Protein AF-A0AAV2QRI4-F1 (afdb_monomer_lite)

pLDDT: mean 74.36, std 27.76, range [26.89, 98.69]

Sequence (173 aa):
GCGNGKYLNINQQVLKIGVDRCVNLAVAAKDRDHEVMVCDNLSLPFRDESFDAALSVAVIHHFATTERRVRALRELARILRIGGRLMITVWAMEQRHRKFESQDVLVPWHRPEQSSSDDKASSVERDLNSTTTDDDDLLHYHAHTHTDSDSHQSRYGSRRNGRRRMRCRAIDP

Organism: Meganyctiphanes norvegica (NCBI:txid48144)

Radius of gyration: 22.95 Å; chains: 1; bounding box: 42×61×62 Å

Foldseek 3Di:
DCFLVPPQPPDPVDQDEAEEQDPVRQVNNVVVVGRYDYDDLLDDPAAFQQDQEDEAEAHLLVDQDPVSSVSSVVSRNRNHHVNHYYDHDHDDCDDPVDHDPDSRDDDDDDDPDPDPDPDDDDDDPPDPPPPDDPPVPPDPPPPPDDDPDDDDDDDDDDDDDDDDDDDDDDDDD

Secondary structure (DSSP, 8-state):
--TT-TTTTS-TTS---EEES-HHHHHHHHTTT--EEE-BTTB-SS-TT-EEEEEEES-GGG-SSHHHHHHHHHHHHHTEEEEEEEEEE---S--SS---SSSS-PPPPPPPP--------------TT-S---TT-------------------------------------

InterPro domains:
  IPR013216 Methyltransferase type 11 [PF08241] (1-88)
  IPR029063 S-adenosyl-L-methionine-dependent methyltransferase superfamily [G3DSA:3.40.50.150] (1-156)
  IPR029063 S-adenosyl-L-methionine-dependent methyltransferase superfamily [SSF53335] (1-148)
  IPR051422 AlkB Family tRNA Methyltransferase/Dioxygenase [PTHR13069] (1-132)

Structure (mmCIF, N/CA/C/O backbone):
data_AF-A0AAV2QRI4-F1
#
_entry.id   AF-A0AAV2QRI4-F1
#
loop_
_atom_site.group_PDB
_atom_site.id
_atom_site.type_symbol
_atom_site.label_atom_id
_atom_site.label_alt_id
_atom_site.label_comp_id
_atom_site.label_asym_id
_atom_site.label_entity_id
_atom_site.label_seq_id
_atom_site.pdbx_PDB_ins_code
_atom_site.Cartn_x
_atom_site.Cartn_y
_atom_site.Cartn_z
_atom_site.occupancy
_atom_site.B_iso_or_equiv
_atom_site.auth_seq_id
_atom_site.auth_comp_id
_atom_site.auth_asym_id
_atom_site.auth_atom_id
_atom_site.pdbx_PDB_model_num
ATOM 1 N N . GLY A 1 1 ? 0.611 -0.024 0.640 1.00 95.56 1 GLY A N 1
ATOM 2 C CA . GLY A 1 1 ? 1.038 1.312 0.195 1.00 95.56 1 GLY A CA 1
ATOM 3 C C . GLY A 1 1 ? -0.132 2.270 0.224 1.00 95.56 1 GLY A C 1
ATOM 4 O O . GLY A 1 1 ? -0.863 2.333 -0.754 1.00 95.56 1 GLY A O 1
ATOM 5 N N . CYS A 1 2 ? -0.364 2.961 1.340 1.00 97.00 2 CYS A N 1
ATOM 6 C CA . CYS A 1 2 ? -1.393 3.997 1.455 1.00 97.00 2 CYS A CA 1
ATOM 7 C C . CYS A 1 2 ? -0.902 5.378 0.996 1.00 97.00 2 CYS A C 1
ATOM 9 O O . CYS A 1 2 ? -1.705 6.311 0.919 1.00 97.00 2 CYS A O 1
ATOM 11 N N . GLY A 1 3 ? 0.396 5.527 0.716 1.00 96.69 3 GLY A N 1
ATOM 12 C CA . GLY A 1 3 ? 1.025 6.804 0.423 1.00 96.69 3 GLY A CA 1
ATOM 13 C C . GLY A 1 3 ? 0.758 7.815 1.536 1.00 96.69 3 GLY A C 1
ATOM 14 O O . GLY A 1 3 ? 0.840 7.492 2.716 1.00 96.69 3 GLY A O 1
ATOM 15 N N . ASN A 1 4 ? 0.366 9.027 1.150 1.00 96.06 4 ASN A N 1
ATOM 16 C CA . ASN A 1 4 ? -0.015 10.110 2.065 1.00 96.06 4 ASN A CA 1
ATOM 17 C C . ASN A 1 4 ? -1.438 9.974 2.658 1.00 96.06 4 ASN A C 1
ATOM 19 O O . ASN A 1 4 ? -1.982 10.948 3.181 1.00 96.06 4 ASN A O 1
ATOM 23 N N . GLY A 1 5 ? -2.079 8.810 2.517 1.00 96.38 5 GLY A N 1
ATOM 24 C CA . GLY A 1 5 ? -3.386 8.526 3.107 1.00 96.38 5 GLY A CA 1
ATOM 25 C C . GLY A 1 5 ? -4.603 9.006 2.310 1.00 96.38 5 GLY A C 1
ATOM 26 O O . GLY A 1 5 ? -5.702 8.969 2.852 1.00 96.38 5 GLY A O 1
ATOM 27 N N . LYS A 1 6 ? -4.461 9.395 1.030 1.00 94.69 6 LYS A N 1
ATOM 28 C CA . LYS A 1 6 ? -5.560 9.907 0.170 1.00 94.69 6 LYS A CA 1
ATOM 29 C C . LYS A 1 6 ? -6.891 9.146 0.307 1.00 94.69 6 LYS A C 1
ATOM 31 O O . LYS A 1 6 ? -7.949 9.764 0.353 1.00 94.69 6 LYS A O 1
ATOM 36 N N . TYR A 1 7 ? -6.848 7.814 0.368 1.00 95.19 7 TYR A N 1
ATOM 37 C CA . TYR A 1 7 ? -8.048 6.966 0.397 1.00 95.19 7 TYR A CA 1
ATOM 38 C C . TYR A 1 7 ? -8.553 6.627 1.811 1.00 95.19 7 TYR A C 1
ATOM 40 O O . TYR A 1 7 ? -9.632 6.054 1.955 1.00 95.19 7 TYR A O 1
ATOM 48 N N . LEU A 1 8 ? -7.816 6.983 2.868 1.00 95.69 8 LEU A N 1
ATOM 49 C CA . LEU A 1 8 ? -8.164 6.623 4.248 1.00 95.69 8 LEU A CA 1
ATOM 50 C C . LEU A 1 8 ? -9.311 7.474 4.816 1.00 95.69 8 LEU A C 1
ATOM 52 O O . LEU A 1 8 ? -9.943 7.068 5.788 1.00 95.69 8 LEU A O 1
ATOM 56 N N . ASN A 1 9 ? -9.660 8.599 4.186 1.00 91.94 9 ASN A N 1
ATOM 57 C CA . ASN A 1 9 ? -10.734 9.482 4.657 1.00 91.94 9 ASN A CA 1
ATOM 58 C C . ASN A 1 9 ? -12.091 9.297 3.943 1.00 91.94 9 ASN A C 1
ATOM 60 O O . ASN A 1 9 ? -13.042 10.014 4.235 1.00 91.94 9 ASN A O 1
ATOM 64 N N . ILE A 1 10 ? -12.206 8.354 3.000 1.00 92.69 10 ILE A N 1
ATOM 65 C CA . ILE A 1 10 ? -13.359 8.297 2.078 1.00 92.69 10 ILE A CA 1
ATOM 66 C C . ILE A 1 10 ? -14.663 7.883 2.764 1.00 92.69 10 ILE A C 1
ATOM 68 O O . ILE A 1 10 ? -15.706 8.477 2.518 1.00 92.69 10 ILE A O 1
ATOM 72 N N . ASN A 1 11 ? -14.624 6.854 3.611 1.00 93.06 11 ASN A N 1
ATOM 73 C CA . ASN A 1 11 ? -15.814 6.342 4.288 1.00 93.06 11 ASN A CA 1
ATOM 74 C C . ASN A 1 11 ? -15.568 6.274 5.795 1.00 93.06 11 ASN A C 1
ATOM 76 O O . ASN A 1 11 ? -14.723 5.501 6.234 1.00 93.06 11 ASN A O 1
ATOM 80 N N . GLN A 1 12 ? -16.286 7.073 6.583 1.00 92.00 12 GLN A N 1
ATOM 81 C CA . GLN A 1 12 ? -16.125 7.155 8.043 1.00 92.00 12 GLN A CA 1
ATOM 82 C C . GLN A 1 12 ? -16.766 5.986 8.806 1.00 92.00 12 GLN A C 1
ATOM 84 O O . GLN A 1 12 ? -16.508 5.813 9.989 1.00 92.00 12 GLN A O 1
ATOM 89 N N . GLN A 1 13 ? -17.585 5.167 8.144 1.00 95.44 13 GLN A N 1
ATOM 90 C CA . GLN A 1 13 ? -18.295 4.044 8.770 1.00 95.44 13 GLN A CA 1
ATOM 91 C C . GLN A 1 13 ? -17.463 2.757 8.832 1.00 95.44 13 GLN A C 1
ATOM 93 O O . GLN A 1 13 ? -17.927 1.750 9.359 1.00 95.44 13 GLN A O 1
ATOM 98 N N . VAL A 1 14 ? -16.255 2.765 8.268 1.00 95.38 14 VAL A N 1
ATOM 99 C CA . VAL A 1 14 ? -15.362 1.605 8.240 1.00 95.38 14 VAL A CA 1
ATOM 100 C C . VAL A 1 14 ? -14.088 1.909 9.015 1.00 95.38 14 VAL A C 1
ATOM 102 O O . VAL A 1 14 ? -13.550 3.013 8.938 1.00 95.38 14 VAL A O 1
ATOM 105 N N . LEU A 1 15 ? -13.576 0.922 9.744 1.00 95.75 15 LEU A N 1
ATOM 106 C CA . LEU A 1 15 ? -12.244 1.008 10.331 1.00 95.75 15 LEU A CA 1
ATOM 107 C C . LEU A 1 15 ? -11.210 0.792 9.222 1.00 95.75 15 LEU A C 1
ATOM 109 O O . LEU A 1 15 ? -11.301 -0.174 8.466 1.00 95.75 15 LEU A O 1
ATOM 113 N N . LYS A 1 16 ? -10.235 1.693 9.109 1.00 96.81 16 LYS A N 1
ATOM 114 C CA . LYS A 1 16 ? -9.204 1.644 8.066 1.00 96.81 16 LYS A CA 1
ATOM 115 C C . LYS A 1 16 ? -7.834 1.696 8.711 1.00 96.81 16 LYS A C 1
ATOM 117 O O . LYS A 1 16 ? -7.594 2.552 9.552 1.00 96.81 16 LYS A O 1
ATOM 122 N N . ILE A 1 17 ? -6.947 0.815 8.264 1.00 97.56 17 ILE A N 1
ATOM 123 C CA . ILE A 1 17 ? -5.531 0.830 8.621 1.00 97.56 17 ILE A CA 1
ATOM 124 C C . ILE A 1 17 ? -4.744 1.007 7.324 1.00 97.56 17 ILE A C 1
ATOM 126 O O . ILE A 1 17 ? -4.848 0.195 6.403 1.00 97.56 17 ILE A O 1
ATOM 130 N N . GLY A 1 18 ? -3.988 2.096 7.231 1.00 97.62 18 GLY A N 1
ATOM 131 C CA . GLY A 1 18 ? -3.051 2.350 6.147 1.00 97.62 18 GLY A CA 1
ATOM 132 C C . GLY A 1 18 ? -1.710 1.676 6.408 1.00 97.62 18 GLY A C 1
ATOM 133 O O . GLY A 1 18 ? -1.230 1.639 7.537 1.00 97.62 18 GLY A O 1
ATOM 134 N N . VAL A 1 19 ? -1.071 1.168 5.356 1.00 97.94 19 VAL A N 1
ATOM 135 C CA . VAL A 1 19 ? 0.307 0.678 5.451 1.00 97.94 19 VAL A CA 1
ATOM 136 C C . VAL A 1 19 ? 1.158 1.222 4.320 1.00 97.94 19 VAL A C 1
ATOM 138 O O . VAL A 1 19 ? 0.734 1.175 3.161 1.00 97.94 19 VAL A O 1
ATOM 141 N N . ASP A 1 20 ? 2.364 1.699 4.613 1.00 98.12 20 ASP A N 1
ATOM 142 C CA . ASP A 1 20 ? 3.314 2.130 3.585 1.00 98.12 20 ASP A CA 1
ATOM 143 C C . ASP A 1 20 ? 4.759 1.767 3.932 1.00 98.12 20 ASP A C 1
ATOM 145 O O . ASP A 1 20 ? 5.149 1.754 5.095 1.00 98.12 20 ASP A O 1
ATOM 149 N N . ARG A 1 21 ? 5.576 1.471 2.918 1.00 97.50 21 ARG A N 1
ATOM 150 C CA . ARG A 1 21 ? 6.998 1.162 3.117 1.00 97.50 21 ARG A CA 1
ATOM 151 C C . ARG A 1 21 ? 7.826 2.433 3.318 1.00 97.50 21 ARG A C 1
ATOM 153 O O . ARG A 1 21 ? 8.912 2.366 3.907 1.00 97.50 21 ARG A O 1
ATOM 160 N N . CYS A 1 22 ? 7.337 3.565 2.811 1.00 97.44 22 CYS A N 1
ATOM 161 C CA . CYS A 1 22 ? 7.957 4.873 2.933 1.00 97.44 22 CYS A CA 1
ATOM 162 C C . CYS A 1 22 ? 7.564 5.526 4.261 1.00 97.44 22 CYS A C 1
ATOM 164 O O . CYS A 1 22 ? 6.426 5.956 4.449 1.00 97.44 22 CYS A O 1
ATOM 166 N N . VAL A 1 23 ? 8.541 5.657 5.160 1.00 98.00 23 VAL A N 1
ATOM 167 C CA . VAL A 1 23 ? 8.351 6.274 6.482 1.00 98.00 23 VAL A CA 1
ATOM 168 C C . VAL A 1 23 ? 7.793 7.691 6.359 1.00 98.00 23 VAL A C 1
ATOM 170 O O . VAL A 1 23 ? 6.831 8.025 7.038 1.00 98.00 23 VAL A O 1
ATOM 173 N N . ASN A 1 24 ? 8.330 8.503 5.447 1.00 98.06 24 ASN A N 1
ATOM 174 C CA . ASN A 1 24 ? 7.912 9.899 5.300 1.00 98.06 24 ASN A CA 1
ATOM 175 C C . ASN A 1 24 ? 6.446 10.027 4.857 1.00 98.06 24 ASN A C 1
ATOM 177 O O . ASN A 1 24 ? 5.739 10.917 5.321 1.00 98.06 24 ASN A O 1
ATOM 181 N N . LEU A 1 25 ? 5.974 9.132 3.981 1.00 97.75 25 LEU A N 1
ATOM 182 C CA . LEU A 1 25 ? 4.571 9.116 3.561 1.00 97.75 25 LEU A CA 1
ATOM 183 C C . LEU A 1 25 ? 3.657 8.618 4.682 1.00 97.75 25 LEU A C 1
ATOM 185 O O . LEU A 1 25 ? 2.593 9.197 4.889 1.00 97.75 25 LEU A O 1
ATOM 189 N N . ALA A 1 26 ? 4.089 7.600 5.430 1.00 97.38 26 ALA A N 1
ATOM 190 C CA . ALA A 1 26 ? 3.356 7.110 6.591 1.00 97.38 26 ALA A CA 1
ATOM 191 C C . ALA A 1 26 ? 3.213 8.189 7.679 1.00 97.38 26 ALA A C 1
ATOM 193 O O . ALA A 1 26 ? 2.122 8.356 8.217 1.00 97.38 26 ALA A O 1
ATOM 194 N N . VAL A 1 27 ? 4.273 8.963 7.946 1.00 97.94 27 VAL A N 1
ATOM 195 C CA . VAL A 1 27 ? 4.233 10.124 8.854 1.00 97.94 27 VAL A CA 1
ATOM 196 C C . VAL A 1 27 ? 3.253 11.174 8.336 1.00 97.94 27 VAL A C 1
ATOM 198 O O . VAL A 1 27 ? 2.330 11.532 9.054 1.00 97.94 27 VAL A O 1
ATOM 201 N N . ALA A 1 28 ? 3.355 11.576 7.066 1.00 97.56 28 ALA A N 1
ATOM 202 C CA . ALA A 1 28 ? 2.438 12.559 6.485 1.00 97.56 28 ALA A CA 1
ATOM 203 C C . ALA A 1 28 ? 0.964 12.110 6.514 1.00 97.56 28 ALA A C 1
ATOM 205 O O . ALA A 1 28 ? 0.061 12.937 6.615 1.00 97.56 28 ALA A O 1
ATOM 206 N N . ALA A 1 29 ? 0.706 10.805 6.400 1.00 97.62 29 ALA A N 1
ATOM 207 C CA . ALA A 1 29 ? -0.631 10.247 6.556 1.00 97.62 29 ALA A CA 1
ATOM 208 C C . ALA A 1 29 ? -1.078 10.247 8.029 1.00 97.62 29 ALA A C 1
ATOM 210 O O . ALA A 1 29 ? -2.231 10.571 8.306 1.00 97.62 29 ALA A O 1
ATOM 211 N N . LYS A 1 30 ? -0.179 9.931 8.971 1.00 97.31 30 LYS A N 1
ATOM 212 C CA . LYS A 1 30 ? -0.462 9.976 10.413 1.00 97.31 30 LYS A CA 1
ATOM 213 C C . LYS A 1 30 ? -0.737 11.399 10.903 1.00 97.31 30 LYS A C 1
ATOM 215 O O . LYS A 1 30 ? -1.648 11.577 11.701 1.00 97.31 30 LYS A O 1
ATOM 220 N N . ASP A 1 31 ? -0.041 12.401 10.368 1.00 97.25 31 ASP A N 1
ATOM 221 C CA . ASP A 1 31 ? -0.269 13.825 10.664 1.00 97.25 31 ASP A CA 1
ATOM 222 C C . ASP A 1 31 ? -1.680 14.299 10.263 1.00 97.25 31 ASP A C 1
ATOM 224 O O . ASP A 1 31 ? -2.163 15.318 10.751 1.00 97.25 31 ASP A O 1
ATOM 228 N N . ARG A 1 32 ? -2.368 13.547 9.392 1.00 95.50 32 ARG A N 1
ATOM 229 C CA . ARG A 1 32 ? -3.777 13.755 9.009 1.00 95.50 32 ARG A CA 1
ATOM 230 C C . ARG A 1 32 ? -4.752 12.919 9.843 1.00 95.50 32 ARG A C 1
ATOM 232 O O . ARG A 1 32 ? -5.879 12.687 9.412 1.00 95.50 32 ARG A O 1
ATOM 239 N N . ASP A 1 33 ? -4.304 12.452 11.004 1.00 95.12 33 ASP A N 1
ATOM 240 C CA . ASP A 1 33 ? -5.068 11.642 11.955 1.00 95.12 33 ASP A CA 1
ATOM 241 C C . ASP A 1 33 ? -5.571 10.311 11.366 1.00 95.12 33 ASP A C 1
ATOM 243 O O . ASP A 1 33 ? -6.685 9.849 11.608 1.00 95.12 33 ASP A O 1
ATOM 247 N N . HIS A 1 34 ? -4.747 9.679 10.526 1.00 96.88 34 HIS A N 1
ATOM 248 C CA . HIS A 1 34 ? -5.024 8.339 10.012 1.00 96.88 34 HIS A CA 1
ATOM 249 C C . HIS A 1 34 ? -4.314 7.260 10.832 1.00 96.88 34 HIS A C 1
ATOM 251 O O . HIS A 1 34 ? -3.164 7.416 11.245 1.00 96.88 34 HIS A O 1
ATOM 257 N N . GLU A 1 35 ? -4.963 6.108 10.995 1.00 97.31 35 GLU A N 1
ATOM 258 C CA . GLU A 1 35 ? -4.316 4.913 11.534 1.00 97.31 35 GLU A CA 1
ATOM 259 C C . GLU A 1 35 ? -3.407 4.294 10.475 1.00 97.31 35 GLU A C 1
ATOM 261 O O . GLU A 1 35 ? -3.877 3.745 9.477 1.00 97.31 35 GLU A O 1
ATOM 266 N N . VAL A 1 36 ? -2.093 4.436 10.661 1.00 97.88 36 VAL A N 1
ATOM 267 C CA . VAL A 1 36 ? -1.082 4.067 9.665 1.00 97.88 36 VAL A CA 1
ATOM 268 C C . VAL A 1 36 ? 0.098 3.365 10.324 1.00 97.88 36 VAL A C 1
ATOM 270 O O . VAL A 1 36 ? 0.520 3.736 11.417 1.00 97.88 36 VAL A O 1
ATOM 273 N N . MET A 1 37 ? 0.666 2.377 9.634 1.00 97.38 37 MET A N 1
ATOM 274 C CA . MET A 1 37 ? 1.909 1.718 10.033 1.00 97.38 37 MET A CA 1
ATOM 275 C C . MET A 1 37 ? 2.911 1.603 8.885 1.00 97.38 37 MET A C 1
ATOM 277 O O . MET A 1 37 ? 2.554 1.581 7.706 1.00 97.38 37 MET A O 1
ATOM 281 N N . VAL A 1 38 ? 4.187 1.483 9.250 1.00 98.19 38 VAL A N 1
ATOM 282 C CA . VAL A 1 38 ? 5.257 1.196 8.296 1.00 98.19 38 VAL A CA 1
ATOM 283 C C . VAL A 1 38 ? 5.437 -0.313 8.182 1.00 98.19 38 VAL A C 1
ATOM 285 O O . VAL A 1 38 ? 5.783 -0.965 9.166 1.00 98.19 38 VAL A O 1
ATOM 288 N N . CYS A 1 39 ? 5.236 -0.878 6.992 1.00 97.19 39 CYS A N 1
ATOM 289 C CA . CYS A 1 39 ? 5.515 -2.293 6.743 1.00 97.19 39 CYS A CA 1
ATOM 290 C C . CYS A 1 39 ? 5.830 -2.583 5.269 1.00 97.19 39 CYS A C 1
ATOM 292 O O . CYS A 1 39 ? 5.684 -1.727 4.394 1.00 97.19 39 CYS A O 1
ATOM 294 N N . ASP A 1 40 ? 6.286 -3.807 5.001 1.00 96.75 40 ASP A N 1
ATOM 295 C CA . ASP A 1 40 ? 6.543 -4.306 3.652 1.00 96.75 40 ASP A CA 1
ATOM 296 C C . ASP A 1 40 ? 5.362 -5.162 3.171 1.00 96.75 40 ASP A C 1
ATOM 298 O O . ASP A 1 40 ? 4.863 -6.021 3.895 1.00 96.75 40 ASP A O 1
ATOM 302 N N . ASN A 1 41 ? 4.922 -4.948 1.932 1.00 96.25 41 ASN A N 1
ATOM 303 C CA . ASN A 1 41 ? 3.848 -5.717 1.304 1.00 96.25 41 ASN A CA 1
ATOM 304 C C . ASN A 1 41 ? 4.203 -7.208 1.105 1.00 96.25 41 ASN A C 1
ATOM 306 O O . ASN A 1 41 ? 3.309 -8.003 0.829 1.00 96.25 41 ASN A O 1
ATOM 310 N N . LEU A 1 42 ? 5.478 -7.592 1.229 1.00 97.75 42 LEU A N 1
ATOM 311 C CA . LEU A 1 42 ? 5.947 -8.981 1.174 1.00 97.75 42 LEU A CA 1
ATOM 312 C C . LEU A 1 42 ? 5.810 -9.736 2.506 1.00 97.75 42 LEU A C 1
ATOM 314 O O . LEU A 1 42 ? 6.038 -10.946 2.514 1.00 97.75 42 LEU A O 1
ATOM 318 N N . SER A 1 43 ? 5.500 -9.040 3.605 1.00 97.44 43 SER A N 1
ATOM 319 C CA . SER A 1 43 ? 5.310 -9.620 4.941 1.00 97.44 43 SER A CA 1
ATOM 320 C C . SER A 1 43 ? 4.488 -8.665 5.812 1.00 97.44 43 SER A C 1
ATOM 322 O O . SER A 1 43 ? 5.037 -7.816 6.521 1.00 97.44 43 SER A O 1
ATOM 324 N N . LEU A 1 44 ? 3.166 -8.797 5.757 1.00 97.81 44 LEU A N 1
ATOM 325 C CA . LEU A 1 44 ? 2.233 -7.938 6.478 1.00 97.81 44 LEU A CA 1
ATOM 326 C C . LEU A 1 44 ? 2.117 -8.376 7.950 1.00 97.81 44 LEU A C 1
ATOM 328 O O . LEU A 1 44 ? 1.871 -9.554 8.217 1.00 97.81 44 LEU A O 1
ATOM 332 N N . PRO A 1 45 ? 2.223 -7.452 8.925 1.00 97.44 45 PRO A N 1
ATOM 333 C CA . PRO A 1 45 ? 2.202 -7.765 10.357 1.00 97.44 45 PRO A CA 1
ATOM 334 C C . PRO A 1 45 ? 0.773 -7.977 10.888 1.00 97.44 45 PRO A C 1
ATOM 336 O O . PRO A 1 45 ? 0.415 -7.517 11.970 1.00 97.44 45 PRO A O 1
ATOM 339 N N . PHE A 1 46 ? -0.062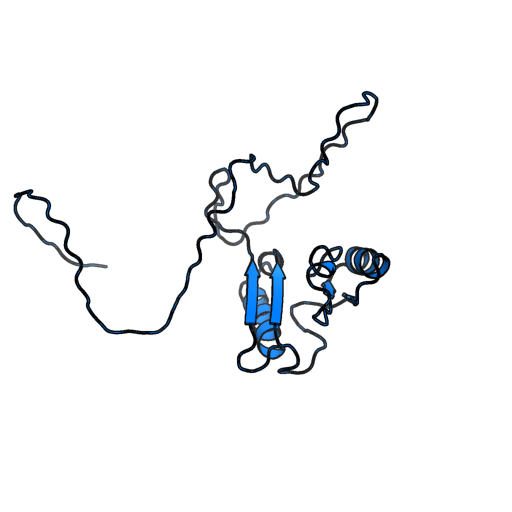 -8.658 10.111 1.00 97.94 46 PHE A N 1
ATOM 340 C CA . PHE A 1 46 ? -1.447 -8.945 10.445 1.00 97.94 46 PHE A CA 1
ATOM 341 C C . PHE A 1 46 ? -1.672 -10.444 10.542 1.00 97.94 46 PHE A C 1
ATOM 343 O O . PHE A 1 46 ? -0.984 -11.237 9.896 1.00 97.94 46 PHE A O 1
ATOM 350 N N . ARG A 1 47 ? -2.658 -10.821 11.352 1.00 98.25 47 ARG A N 1
ATOM 351 C CA . ARG A 1 47 ? -3.133 -12.199 11.424 1.00 98.25 47 ARG A CA 1
ATOM 352 C C . ARG A 1 47 ? -3.817 -12.592 10.118 1.00 98.25 47 ARG A C 1
ATOM 354 O O . ARG A 1 47 ? -4.265 -11.739 9.357 1.00 98.25 47 ARG A O 1
ATOM 361 N N . ASP A 1 48 ? -3.878 -13.892 9.883 1.00 98.62 48 ASP A N 1
ATOM 362 C CA . ASP A 1 48 ? -4.659 -14.450 8.788 1.00 98.62 48 ASP A CA 1
ATOM 363 C C . ASP A 1 48 ? -6.136 -14.081 8.984 1.00 98.62 48 ASP A C 1
ATOM 365 O O . ASP A 1 48 ? -6.605 -13.955 10.120 1.00 98.62 48 ASP A O 1
ATOM 369 N N . GLU A 1 49 ? -6.850 -13.882 7.877 1.00 98.50 49 GLU A N 1
ATOM 370 C CA . GLU A 1 49 ? -8.303 -13.665 7.860 1.00 98.50 49 GLU A CA 1
ATOM 371 C C . GLU A 1 49 ? -8.812 -12.478 8.705 1.00 98.50 49 GLU A C 1
ATOM 373 O O . GLU A 1 49 ? -9.964 -12.454 9.140 1.00 98.50 49 GLU A O 1
ATOM 378 N N . SER A 1 50 ? -7.977 -11.463 8.946 1.00 98.12 50 SER A N 1
ATOM 379 C CA . SER A 1 50 ? -8.306 -10.349 9.842 1.00 98.12 50 SER A CA 1
ATOM 380 C C . SER A 1 50 ? -8.964 -9.139 9.170 1.00 98.12 50 SER A C 1
ATOM 382 O O . SER A 1 50 ? -9.330 -8.197 9.872 1.00 98.12 50 SER A O 1
ATOM 384 N N . PHE A 1 51 ? -9.093 -9.119 7.840 1.00 98.44 51 PHE A N 1
ATOM 385 C CA . PHE A 1 51 ? -9.679 -8.001 7.092 1.00 98.44 51 PHE A CA 1
ATOM 386 C C . PHE A 1 51 ? -10.851 -8.425 6.208 1.00 98.44 51 PHE A C 1
ATOM 388 O O . PHE A 1 51 ? -10.821 -9.456 5.536 1.00 98.44 51 PHE A O 1
ATOM 395 N N . ASP A 1 52 ? -11.862 -7.558 6.146 1.00 98.44 52 ASP A N 1
ATOM 396 C CA . ASP A 1 52 ? -13.005 -7.675 5.234 1.00 98.44 52 ASP A CA 1
ATOM 397 C C . ASP A 1 52 ? -12.661 -7.276 3.799 1.00 98.44 52 ASP A C 1
ATOM 399 O O . ASP A 1 52 ? -13.222 -7.805 2.836 1.00 98.44 52 ASP A O 1
ATOM 403 N N . ALA A 1 53 ? -11.768 -6.299 3.657 1.00 97.94 53 ALA A N 1
ATOM 404 C CA . ALA A 1 53 ? -11.358 -5.771 2.373 1.00 97.94 53 ALA A CA 1
ATOM 405 C C . ALA A 1 53 ? -9.934 -5.215 2.414 1.00 97.94 53 ALA A C 1
ATOM 407 O O . ALA A 1 53 ? -9.464 -4.748 3.451 1.00 97.94 53 ALA A O 1
ATOM 408 N N . ALA A 1 54 ? -9.269 -5.224 1.260 1.00 97.94 54 ALA A N 1
ATOM 409 C CA . ALA A 1 54 ? -7.939 -4.660 1.079 1.00 97.94 54 ALA A CA 1
ATOM 410 C C . ALA A 1 54 ? -7.862 -3.851 -0.222 1.00 97.94 54 ALA A C 1
ATOM 412 O O . ALA A 1 54 ? -8.434 -4.224 -1.250 1.00 97.94 54 ALA A O 1
ATOM 413 N N . LEU A 1 55 ? -7.139 -2.731 -0.168 1.00 97.56 55 LEU A N 1
ATOM 414 C CA . LEU A 1 55 ? -6.882 -1.857 -1.309 1.00 97.56 55 LEU A CA 1
ATOM 415 C C . LEU A 1 55 ? -5.379 -1.817 -1.595 1.00 97.56 55 LEU A C 1
ATOM 417 O O . LEU A 1 55 ? -4.573 -1.544 -0.705 1.00 97.56 55 LEU A O 1
ATOM 421 N N . SER A 1 56 ? -5.008 -2.040 -2.853 1.00 97.88 56 SER A N 1
ATOM 422 C CA . SER A 1 56 ? -3.635 -1.929 -3.346 1.00 97.88 56 SER A CA 1
ATOM 423 C C . SER A 1 56 ? -3.619 -1.080 -4.616 1.00 97.88 56 SER A C 1
ATOM 425 O O . SER A 1 56 ? -3.761 -1.585 -5.729 1.00 97.88 56 SER A O 1
ATOM 427 N N . VAL A 1 57 ? -3.515 0.237 -4.437 1.00 96.94 57 VAL A N 1
ATOM 428 C CA . VAL A 1 57 ? -3.652 1.221 -5.520 1.00 96.94 57 VAL A CA 1
ATOM 429 C C . VAL A 1 57 ? -2.276 1.677 -5.986 1.00 96.94 57 VAL A C 1
ATOM 431 O O . VAL A 1 57 ? -1.580 2.351 -5.234 1.00 96.94 57 VAL A O 1
ATOM 434 N N . ALA A 1 58 ? -1.896 1.318 -7.214 1.00 95.38 58 ALA A N 1
ATOM 435 C CA . ALA A 1 58 ? -0.599 1.645 -7.809 1.00 95.38 58 ALA A CA 1
ATOM 436 C C . ALA A 1 58 ? 0.605 1.235 -6.929 1.00 95.38 58 ALA A C 1
ATOM 438 O O . ALA A 1 58 ? 1.502 2.031 -6.685 1.00 95.38 58 ALA A O 1
ATOM 439 N N . VAL A 1 59 ? 0.602 -0.006 -6.414 1.00 96.38 59 VAL A N 1
ATOM 440 C CA . VAL A 1 59 ? 1.671 -0.506 -5.520 1.00 96.38 59 VAL A CA 1
ATOM 441 C C . VAL A 1 59 ? 2.405 -1.715 -6.097 1.00 96.38 59 VAL A C 1
ATOM 443 O O . VAL A 1 59 ? 3.626 -1.708 -6.215 1.00 96.38 59 VAL A O 1
ATOM 446 N N . ILE A 1 60 ? 1.677 -2.782 -6.450 1.00 96.25 60 ILE A N 1
ATOM 447 C CA . ILE A 1 60 ? 2.277 -4.094 -6.766 1.00 96.25 60 ILE A CA 1
ATOM 448 C C . ILE A 1 60 ? 3.234 -4.035 -7.965 1.00 96.25 60 ILE A C 1
ATOM 450 O O . ILE A 1 60 ? 4.207 -4.786 -8.007 1.00 96.25 60 ILE A O 1
ATOM 454 N N . HIS A 1 61 ? 3.013 -3.119 -8.910 1.00 94.50 61 HIS A N 1
ATOM 455 C CA . HIS A 1 61 ? 3.890 -2.949 -10.070 1.00 94.50 61 HIS A CA 1
ATOM 456 C C . HIS A 1 61 ? 5.295 -2.425 -9.722 1.00 94.50 61 HIS A C 1
ATOM 458 O O . HIS A 1 61 ? 6.179 -2.470 -10.568 1.00 94.50 61 HIS A O 1
ATOM 464 N N . HIS A 1 62 ? 5.545 -1.957 -8.493 1.00 94.31 62 HIS A N 1
ATOM 465 C CA . HIS A 1 62 ? 6.887 -1.544 -8.068 1.00 94.31 62 HIS A CA 1
ATOM 466 C C . HIS A 1 62 ? 7.826 -2.725 -7.790 1.00 94.31 62 HIS A C 1
ATOM 468 O O . HIS A 1 62 ? 9.038 -2.542 -7.664 1.00 94.31 62 HIS A O 1
ATOM 474 N N . PHE A 1 63 ? 7.302 -3.947 -7.670 1.00 94.94 63 PHE A N 1
ATOM 475 C CA . PHE A 1 63 ? 8.139 -5.123 -7.485 1.00 94.94 63 PHE A CA 1
ATOM 476 C C . PHE A 1 63 ? 8.753 -5.559 -8.816 1.00 94.94 63 PHE A C 1
ATOM 478 O O . PHE A 1 63 ? 8.048 -6.011 -9.715 1.00 94.94 63 PHE A O 1
ATOM 485 N N . ALA A 1 64 ? 10.083 -5.489 -8.884 1.00 91.81 64 ALA A N 1
ATOM 486 C CA . ALA A 1 64 ? 10.868 -5.785 -10.082 1.00 91.81 64 ALA A CA 1
ATOM 487 C C . ALA A 1 64 ? 10.856 -7.259 -10.529 1.00 91.81 64 ALA A C 1
ATOM 489 O O . ALA A 1 64 ? 11.363 -7.558 -11.602 1.00 91.81 64 ALA A O 1
ATOM 490 N N . THR A 1 65 ? 10.343 -8.187 -9.712 1.00 94.81 65 THR A N 1
ATOM 491 C CA . THR A 1 65 ? 10.289 -9.610 -10.078 1.00 94.81 65 THR A CA 1
ATOM 492 C C . THR A 1 65 ? 8.897 -10.190 -9.874 1.00 94.81 65 THR A C 1
ATOM 494 O O . THR A 1 65 ? 8.171 -9.814 -8.942 1.00 94.81 65 THR A O 1
ATOM 497 N N . THR A 1 66 ? 8.543 -11.155 -10.721 1.00 95.69 66 THR A N 1
ATOM 498 C CA . THR A 1 66 ? 7.274 -11.888 -10.648 1.00 95.69 66 THR A CA 1
ATOM 499 C C . THR A 1 66 ? 7.100 -12.576 -9.299 1.00 95.69 66 THR A C 1
ATOM 501 O O . THR A 1 66 ? 6.024 -12.509 -8.710 1.00 95.69 66 THR A O 1
ATOM 504 N N . GLU A 1 67 ? 8.152 -13.170 -8.741 1.00 97.62 67 GLU A N 1
ATOM 505 C CA . GLU A 1 67 ? 8.096 -13.896 -7.466 1.00 97.62 67 GLU A CA 1
ATOM 506 C C . GLU A 1 67 ? 7.706 -12.967 -6.316 1.00 97.62 67 GLU A C 1
ATOM 508 O O . GLU A 1 67 ? 6.921 -13.345 -5.443 1.00 97.62 67 GLU A O 1
ATOM 513 N N . ARG A 1 68 ? 8.223 -11.732 -6.324 1.00 97.62 68 ARG A N 1
ATOM 514 C CA . ARG A 1 68 ? 7.882 -10.712 -5.327 1.00 97.62 68 ARG A CA 1
ATOM 515 C C . ARG A 1 68 ? 6.446 -10.224 -5.497 1.00 97.62 68 ARG A C 1
ATOM 517 O O . ARG A 1 68 ? 5.739 -10.127 -4.497 1.00 97.62 68 ARG A O 1
ATOM 524 N N . ARG A 1 69 ? 5.980 -10.006 -6.733 1.00 97.81 69 ARG A N 1
ATOM 525 C CA . ARG A 1 69 ? 4.566 -9.678 -7.003 1.00 97.81 69 ARG A CA 1
ATOM 526 C C . ARG A 1 69 ? 3.635 -10.776 -6.497 1.00 97.81 69 ARG A C 1
ATOM 528 O O . ARG A 1 69 ? 2.711 -10.490 -5.743 1.00 97.81 69 ARG A O 1
ATOM 535 N N . VAL A 1 70 ? 3.920 -12.033 -6.834 1.00 98.19 70 VAL A N 1
ATOM 536 C CA . VAL A 1 70 ? 3.134 -13.189 -6.381 1.00 98.19 70 VAL A CA 1
ATOM 537 C C . VAL A 1 70 ? 3.157 -13.301 -4.855 1.00 98.19 70 VAL A C 1
ATOM 539 O O . VAL A 1 70 ? 2.117 -13.551 -4.251 1.00 98.19 70 VAL A O 1
ATOM 542 N N . ARG A 1 71 ? 4.305 -13.085 -4.200 1.00 98.44 71 ARG A N 1
ATOM 543 C CA . ARG A 1 71 ? 4.385 -13.081 -2.730 1.00 98.44 71 ARG A CA 1
ATOM 544 C C . ARG A 1 71 ? 3.527 -11.977 -2.109 1.00 98.44 71 ARG A C 1
ATOM 546 O O . ARG A 1 71 ? 2.797 -12.263 -1.170 1.00 98.44 71 ARG A O 1
ATOM 553 N N . ALA A 1 72 ? 3.566 -10.761 -2.647 1.00 98.19 72 ALA A N 1
ATOM 554 C CA . ALA A 1 72 ? 2.726 -9.669 -2.162 1.00 98.19 72 ALA A CA 1
ATOM 555 C C . ALA A 1 72 ? 1.226 -9.960 -2.348 1.00 98.19 72 ALA A C 1
ATOM 557 O O . ALA A 1 72 ? 0.427 -9.669 -1.462 1.00 98.19 72 ALA A O 1
ATOM 558 N N . LEU A 1 73 ? 0.835 -10.579 -3.469 1.00 98.31 73 LEU A N 1
ATOM 559 C CA . LEU A 1 73 ? -0.545 -11.029 -3.689 1.00 98.31 73 LEU A CA 1
ATOM 560 C C . LEU A 1 73 ? -0.962 -12.113 -2.689 1.00 98.31 73 LEU A C 1
ATOM 562 O O . LEU A 1 73 ? -2.079 -12.069 -2.182 1.00 98.31 73 LEU A O 1
ATOM 566 N N . ARG A 1 74 ? -0.065 -13.053 -2.365 1.00 98.44 74 ARG A N 1
ATOM 567 C CA . ARG A 1 74 ? -0.312 -14.071 -1.332 1.00 98.44 74 ARG A CA 1
ATOM 568 C C . ARG A 1 74 ? -0.499 -13.452 0.047 1.00 98.44 74 ARG A C 1
ATOM 570 O O . ARG A 1 74 ? -1.418 -13.855 0.744 1.00 98.44 74 ARG A O 1
ATOM 577 N N . GLU A 1 75 ? 0.309 -12.463 0.418 1.00 98.50 75 GLU A N 1
ATOM 578 C CA . GLU A 1 75 ? 0.140 -11.750 1.690 1.00 98.50 75 GLU A CA 1
ATOM 579 C C . GLU A 1 75 ? -1.190 -10.996 1.757 1.00 98.50 75 GLU A C 1
ATOM 581 O O . GLU A 1 75 ? -1.887 -11.077 2.764 1.00 98.50 75 GLU A O 1
ATOM 586 N N . LEU A 1 76 ? -1.584 -10.315 0.676 1.00 98.19 76 LEU A N 1
ATOM 587 C CA . LEU A 1 76 ? -2.888 -9.652 0.601 1.00 98.19 76 LEU A CA 1
ATOM 588 C C . LEU A 1 76 ? -4.047 -10.651 0.699 1.00 98.19 76 LEU A C 1
ATOM 590 O O . LEU A 1 76 ? -5.037 -10.358 1.359 1.00 98.19 76 LEU A O 1
ATOM 594 N N . ALA A 1 77 ? -3.925 -11.822 0.072 1.00 98.25 77 ALA A N 1
ATOM 595 C CA . ALA A 1 77 ? -4.922 -12.881 0.180 1.00 98.25 77 ALA A CA 1
ATOM 596 C C . ALA A 1 77 ? -4.978 -13.480 1.595 1.00 98.25 77 ALA A C 1
ATOM 598 O O . ALA A 1 77 ? -6.068 -13.679 2.116 1.00 98.25 77 ALA A O 1
ATOM 599 N N . ARG A 1 78 ? -3.825 -13.718 2.235 1.00 98.62 78 ARG A N 1
ATOM 600 C CA . ARG A 1 78 ? -3.716 -14.308 3.580 1.00 98.62 78 ARG A CA 1
ATOM 601 C C . ARG A 1 78 ? -4.455 -13.492 4.639 1.00 98.62 78 ARG A C 1
ATOM 603 O O . ARG A 1 78 ? -5.123 -14.055 5.499 1.00 98.62 78 ARG A O 1
ATOM 610 N N . ILE A 1 79 ? -4.328 -12.167 4.592 1.00 98.50 79 ILE A N 1
ATOM 611 C CA . ILE A 1 79 ? -4.941 -11.286 5.595 1.00 98.50 79 ILE A CA 1
ATOM 612 C C . ILE A 1 79 ? -6.452 -11.103 5.393 1.00 98.50 79 ILE A C 1
ATOM 614 O O . ILE A 1 79 ? -7.125 -10.574 6.276 1.00 98.50 79 ILE A O 1
ATOM 618 N N . LEU A 1 80 ? -6.996 -11.494 4.238 1.00 98.69 80 LEU A N 1
ATOM 619 C CA . LEU A 1 80 ? -8.422 -11.386 3.949 1.00 98.69 80 LEU A CA 1
ATOM 620 C C . LEU A 1 80 ? -9.160 -12.611 4.470 1.00 98.69 80 LEU A C 1
ATOM 622 O O . LEU A 1 80 ? -8.729 -13.741 4.260 1.00 98.69 80 LEU A O 1
ATOM 626 N N . ARG A 1 81 ? -10.304 -12.393 5.120 1.00 98.38 81 ARG A N 1
ATOM 627 C CA . ARG A 1 81 ? -11.200 -13.499 5.478 1.00 98.38 81 ARG A CA 1
ATOM 628 C C . ARG A 1 81 ? -11.770 -14.171 4.234 1.00 98.38 81 ARG A C 1
ATOM 630 O O . ARG A 1 81 ? -11.868 -13.551 3.172 1.00 98.38 81 ARG A O 1
ATOM 637 N N . ILE A 1 82 ? -12.267 -15.395 4.385 1.00 97.56 82 ILE A N 1
ATOM 638 C CA . ILE A 1 82 ? -13.072 -16.036 3.341 1.00 97.56 82 ILE A CA 1
ATOM 639 C C . ILE A 1 82 ? -14.273 -15.142 2.988 1.00 97.56 82 ILE A C 1
ATOM 641 O O . ILE A 1 82 ? -15.038 -14.720 3.856 1.00 97.56 82 ILE A O 1
ATOM 645 N N . GLY A 1 83 ? -14.413 -14.820 1.699 1.00 96.94 83 GLY A N 1
ATOM 646 C CA . GLY A 1 83 ? -15.419 -13.880 1.184 1.00 96.94 83 GLY A CA 1
ATOM 647 C C . GLY A 1 83 ? -15.019 -12.398 1.249 1.00 96.94 83 GLY A C 1
ATOM 648 O O . GLY A 1 83 ? -15.777 -11.546 0.778 1.00 96.94 83 GLY A O 1
ATOM 649 N N . GLY A 1 84 ? -13.842 -12.082 1.796 1.00 97.75 84 GLY A N 1
ATOM 650 C CA . GLY A 1 84 ? -13.258 -10.745 1.771 1.00 97.75 84 GLY A CA 1
ATOM 651 C C . GLY A 1 84 ? -12.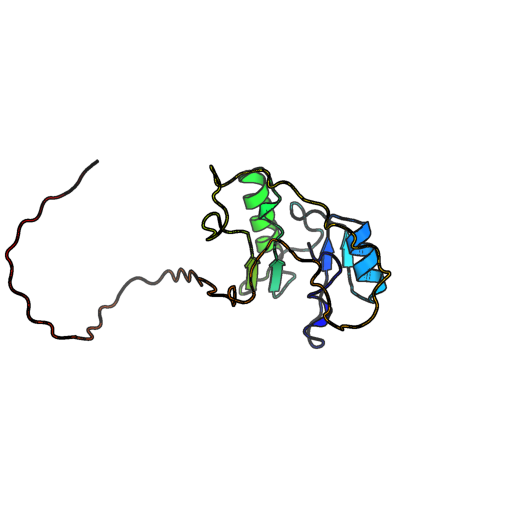920 -10.283 0.352 1.00 97.75 84 GLY A C 1
ATOM 652 O O . GLY A 1 84 ? -12.764 -11.089 -0.569 1.00 97.75 84 GLY A O 1
ATOM 653 N N . ARG A 1 85 ? -12.834 -8.965 0.150 1.00 98.12 85 ARG A N 1
ATOM 654 C CA . ARG A 1 85 ? -12.676 -8.367 -1.188 1.00 98.12 85 ARG A CA 1
ATOM 655 C C . ARG A 1 85 ? -11.342 -7.651 -1.352 1.00 98.12 85 ARG A C 1
ATOM 657 O O . ARG A 1 85 ? -10.954 -6.833 -0.526 1.00 98.12 85 ARG A O 1
ATOM 664 N N . LEU A 1 86 ? -10.676 -7.896 -2.474 1.00 97.81 86 LEU A N 1
ATOM 665 C CA . LEU A 1 86 ? -9.415 -7.253 -2.827 1.00 97.81 86 LEU A CA 1
ATOM 666 C C . LEU A 1 86 ? -9.603 -6.368 -4.059 1.00 97.81 86 LEU A C 1
ATOM 668 O O . LEU A 1 86 ? -10.085 -6.839 -5.086 1.00 97.81 86 LEU A O 1
ATOM 672 N N . MET A 1 87 ? -9.186 -5.105 -3.969 1.00 97.62 87 MET A N 1
ATOM 673 C CA . MET A 1 87 ? -9.089 -4.208 -5.121 1.00 97.62 87 MET A CA 1
ATOM 674 C C . MET A 1 87 ? -7.626 -3.874 -5.396 1.00 97.62 87 MET A C 1
ATOM 676 O O . MET A 1 87 ? -6.925 -3.353 -4.525 1.00 97.62 87 MET A O 1
ATOM 680 N N . ILE A 1 88 ? -7.179 -4.137 -6.622 1.00 97.56 88 ILE A N 1
ATOM 681 C CA . ILE A 1 88 ? -5.822 -3.838 -7.078 1.00 97.56 88 ILE A CA 1
ATOM 682 C C . ILE A 1 88 ? -5.902 -2.953 -8.313 1.00 97.56 88 ILE A C 1
ATOM 684 O O . ILE A 1 88 ? -6.636 -3.266 -9.249 1.00 97.56 88 ILE A O 1
ATOM 688 N N . THR A 1 89 ? -5.116 -1.880 -8.337 1.00 96.06 89 THR A N 1
ATOM 689 C CA . THR A 1 89 ? -4.866 -1.116 -9.561 1.00 96.06 89 THR A CA 1
ATOM 690 C C . THR A 1 89 ? -3.373 -1.102 -9.860 1.00 96.06 89 THR A C 1
ATOM 692 O O . THR A 1 89 ? -2.536 -0.880 -8.980 1.00 96.06 89 THR A O 1
ATOM 695 N N . VAL A 1 90 ? -3.027 -1.376 -11.113 1.00 94.44 90 VAL A N 1
ATOM 696 C CA . VAL A 1 90 ? -1.651 -1.392 -11.618 1.00 94.44 90 VAL A CA 1
ATOM 697 C C . VAL A 1 90 ? -1.596 -0.687 -12.966 1.00 94.44 90 VAL A C 1
ATOM 699 O O . VAL A 1 90 ? -2.631 -0.433 -13.578 1.00 94.44 90 VAL A O 1
ATOM 702 N N . TRP A 1 91 ? -0.392 -0.333 -13.409 1.00 90.56 91 TRP A N 1
ATOM 703 C CA . TRP A 1 91 ? -0.215 0.245 -14.730 1.00 90.56 91 TRP A CA 1
ATOM 704 C C . TRP A 1 91 ? -0.412 -0.845 -15.778 1.00 90.56 91 TRP A C 1
ATOM 706 O O . TRP A 1 91 ? 0.111 -1.948 -15.625 1.00 90.56 91 TRP A O 1
ATOM 716 N N . ALA A 1 92 ? -1.172 -0.523 -16.820 1.00 86.75 92 ALA A N 1
ATOM 717 C CA . ALA A 1 92 ? -1.277 -1.358 -18.005 1.00 86.75 92 ALA A CA 1
ATOM 718 C C . ALA A 1 92 ? -0.061 -1.133 -18.912 1.00 86.75 92 ALA A C 1
ATOM 720 O O . ALA A 1 92 ? 0.481 -0.022 -18.965 1.00 86.75 92 ALA A O 1
ATOM 721 N N . MET A 1 93 ? 0.335 -2.181 -19.634 1.00 84.06 93 MET A N 1
ATOM 722 C CA . MET A 1 93 ? 1.342 -2.082 -20.691 1.00 84.06 93 MET A CA 1
ATOM 723 C C . MET A 1 93 ? 0.777 -1.311 -21.891 1.00 84.06 93 MET A C 1
ATOM 725 O O . MET A 1 93 ? 1.471 -0.522 -22.531 1.00 84.06 93 MET A O 1
ATOM 729 N N . GLU A 1 94 ? -0.504 -1.512 -22.174 1.00 83.12 94 GLU A N 1
ATOM 730 C CA . GLU A 1 94 ? -1.243 -0.897 -23.263 1.00 83.12 94 GLU A CA 1
ATOM 731 C C . GLU A 1 94 ? -1.658 0.530 -22.885 1.00 83.12 94 GLU A C 1
ATOM 733 O O . GLU A 1 94 ? -2.734 0.768 -22.340 1.00 83.12 94 GLU A O 1
ATOM 738 N N . GLN A 1 95 ? -0.796 1.504 -23.182 1.00 80.06 95 GLN A N 1
ATOM 739 C CA . GLN A 1 95 ? -1.095 2.928 -23.013 1.00 80.06 95 GLN A CA 1
ATOM 740 C C . GLN A 1 95 ? -1.234 3.610 -24.381 1.00 80.06 95 GLN A C 1
ATOM 742 O O . GLN A 1 95 ? -0.518 3.288 -25.328 1.00 80.06 95 GLN A O 1
ATOM 747 N N . ARG A 1 96 ? -2.151 4.582 -24.504 1.00 77.50 96 ARG A N 1
ATOM 748 C CA . ARG A 1 96 ? -2.371 5.318 -25.769 1.00 77.50 96 ARG A CA 1
ATOM 749 C C . ARG A 1 96 ? -1.156 6.152 -26.178 1.00 77.50 96 ARG A C 1
ATOM 751 O O . ARG A 1 96 ? -0.805 6.202 -27.353 1.00 77.50 96 ARG A O 1
ATOM 758 N N . HIS A 1 97 ? -0.514 6.783 -25.198 1.00 75.56 97 HIS A N 1
ATOM 759 C CA . HIS A 1 97 ? 0.530 7.789 -25.417 1.00 75.56 97 HIS A CA 1
ATOM 760 C C . HIS A 1 97 ? 1.945 7.299 -25.082 1.00 75.56 97 HIS A C 1
ATOM 762 O O . HIS A 1 97 ? 2.917 8.005 -25.343 1.00 75.56 97 HIS A O 1
ATOM 768 N N . ARG A 1 98 ? 2.089 6.093 -24.521 1.00 78.81 98 ARG A N 1
ATOM 769 C CA . ARG A 1 98 ? 3.382 5.498 -24.159 1.00 78.81 98 ARG A CA 1
ATOM 770 C C . ARG A 1 98 ? 3.441 4.054 -24.633 1.00 78.81 98 ARG A C 1
ATOM 772 O O . ARG A 1 98 ? 2.484 3.307 -24.480 1.00 78.81 98 ARG A O 1
ATOM 779 N N . LYS A 1 99 ? 4.574 3.670 -25.214 1.00 82.19 99 LYS A N 1
ATOM 780 C CA . LYS A 1 99 ? 4.847 2.293 -25.635 1.00 82.19 99 LYS A CA 1
ATOM 781 C C . LYS A 1 99 ? 5.979 1.746 -24.782 1.00 82.19 99 LYS A C 1
ATOM 783 O O . LYS A 1 99 ? 7.009 2.402 -24.655 1.00 82.19 99 LYS A O 1
ATOM 788 N N . PHE A 1 100 ? 5.779 0.561 -24.221 1.00 83.94 100 PHE A N 1
ATOM 789 C CA . PHE A 1 100 ? 6.800 -0.152 -23.464 1.00 83.94 100 PHE A CA 1
ATOM 790 C C . PHE A 1 100 ? 7.310 -1.339 -24.272 1.00 83.94 100 PHE A C 1
ATOM 792 O O . PHE A 1 100 ? 6.539 -2.008 -24.958 1.00 83.94 100 PHE A O 1
ATOM 799 N N . GLU A 1 101 ? 8.613 -1.592 -24.194 1.00 83.69 101 GLU A N 1
ATOM 800 C CA . GLU A 1 101 ? 9.258 -2.705 -24.900 1.00 83.69 101 GLU A CA 1
ATOM 801 C C . GLU A 1 101 ? 8.957 -4.062 -24.244 1.00 83.69 101 GLU A C 1
ATOM 803 O O . GLU A 1 101 ? 8.949 -5.091 -24.915 1.00 83.69 101 GLU A O 1
ATOM 808 N N . SER A 1 102 ? 8.679 -4.070 -22.937 1.00 86.94 102 SER A N 1
ATOM 809 C CA . SER A 1 102 ? 8.328 -5.259 -22.157 1.00 86.94 102 SER A CA 1
ATOM 810 C C . SER A 1 102 ? 7.390 -4.899 -20.992 1.00 86.94 102 SER A C 1
ATOM 812 O O . SER A 1 102 ? 7.129 -3.723 -20.733 1.00 86.94 102 SER A O 1
ATOM 814 N N . GLN A 1 103 ? 6.852 -5.910 -20.300 1.00 84.69 103 GLN A N 1
ATOM 815 C CA . GLN A 1 103 ? 5.975 -5.709 -19.134 1.00 84.69 103 GLN A CA 1
ATOM 816 C C . GLN A 1 103 ? 6.731 -5.228 -17.886 1.00 84.69 103 GLN A C 1
ATOM 818 O O . GLN A 1 103 ? 6.166 -4.506 -17.069 1.00 84.69 103 GLN A O 1
ATOM 823 N N . ASP A 1 104 ? 8.003 -5.611 -17.751 1.00 88.25 104 ASP A N 1
ATOM 824 C CA . ASP A 1 104 ? 8.861 -5.253 -16.622 1.00 88.25 104 ASP A CA 1
ATOM 825 C C . ASP A 1 104 ? 9.918 -4.249 -17.091 1.00 88.25 104 ASP A C 1
ATOM 827 O O . ASP A 1 104 ? 11.010 -4.611 -17.532 1.00 88.25 104 ASP A O 1
ATOM 831 N N . VAL A 1 105 ? 9.570 -2.966 -16.999 1.00 87.12 105 VAL A N 1
ATOM 832 C CA . VAL A 1 105 ? 10.424 -1.842 -17.398 1.00 87.12 105 VAL A CA 1
ATOM 833 C C . VAL A 1 105 ? 10.576 -0.840 -16.263 1.00 87.12 105 VAL A C 1
ATOM 835 O O . VAL A 1 105 ? 9.638 -0.561 -15.514 1.00 87.12 105 VAL A O 1
ATOM 838 N N . LEU A 1 106 ? 11.768 -0.255 -16.148 1.00 86.00 106 LEU A N 1
ATOM 839 C CA . LEU A 1 106 ? 11.972 0.899 -15.281 1.00 86.00 106 LEU A CA 1
ATOM 840 C C . LEU A 1 106 ? 11.399 2.133 -15.971 1.00 86.00 106 LEU A C 1
ATOM 842 O O . LEU A 1 106 ? 11.854 2.511 -17.048 1.00 86.00 106 LEU A O 1
ATOM 846 N N . VAL A 1 107 ? 10.417 2.771 -15.337 1.00 84.62 107 VAL A N 1
ATOM 847 C CA . VAL A 1 107 ? 9.862 4.030 -15.833 1.00 84.62 107 VAL A CA 1
ATOM 848 C C . VAL A 1 107 ? 10.579 5.193 -15.146 1.00 84.62 107 VAL A C 1
ATOM 850 O O . VAL A 1 107 ? 10.520 5.290 -13.917 1.00 84.62 107 VAL A O 1
ATOM 853 N N . PRO A 1 108 ? 11.254 6.080 -15.901 1.00 84.62 108 PRO A N 1
ATOM 854 C CA . PRO A 1 108 ? 11.907 7.246 -15.328 1.00 84.62 108 PRO A CA 1
ATOM 855 C C . PRO A 1 108 ? 10.905 8.139 -14.599 1.00 84.62 108 PRO A C 1
ATOM 857 O O . PRO A 1 108 ? 9.844 8.479 -15.126 1.00 84.62 108 PRO A O 1
ATOM 860 N N . TRP A 1 109 ? 11.259 8.543 -13.382 1.00 82.75 109 TRP A N 1
ATOM 861 C CA . TRP A 1 109 ? 10.517 9.569 -12.667 1.00 82.75 109 TRP A CA 1
ATOM 862 C C . TRP A 1 109 ? 11.080 10.943 -13.023 1.00 82.75 109 TRP A C 1
ATOM 864 O O . TRP A 1 109 ? 12.258 11.219 -12.792 1.00 82.75 109 TRP A O 1
ATOM 874 N N . HIS A 1 110 ? 10.231 11.807 -13.573 1.00 82.19 110 HIS A N 1
ATOM 875 C CA . HIS A 1 110 ? 10.580 13.190 -13.875 1.00 82.19 110 HIS A CA 1
ATOM 876 C C . HIS A 1 110 ? 10.084 14.094 -12.750 1.00 82.19 110 HIS A C 1
ATOM 878 O O . HIS A 1 110 ? 8.924 14.020 -12.345 1.00 82.19 110 HIS A O 1
ATOM 884 N N . ARG A 1 111 ? 10.975 14.946 -12.239 1.00 82.62 111 ARG A N 1
ATOM 885 C CA . ARG A 1 111 ? 10.623 15.937 -11.224 1.00 82.62 111 ARG A CA 1
ATOM 886 C C . ARG A 1 111 ? 9.750 17.009 -11.897 1.00 82.62 111 ARG A C 1
ATOM 888 O O . ARG A 1 111 ? 10.210 17.565 -12.893 1.00 82.62 111 ARG A O 1
ATOM 895 N N . PRO A 1 112 ? 8.536 17.304 -11.399 1.00 76.12 112 PRO A N 1
ATOM 896 C CA . PRO A 1 112 ? 7.729 18.388 -11.950 1.00 76.12 112 PRO A CA 1
ATOM 897 C C . PRO A 1 112 ? 8.508 19.705 -11.879 1.00 76.12 112 PRO A C 1
ATOM 899 O O . PRO A 1 112 ? 9.096 20.013 -10.837 1.00 76.12 112 PRO A O 1
ATOM 902 N N . GLU A 1 113 ? 8.542 20.463 -12.975 1.00 77.44 113 GLU A N 1
ATOM 903 C CA . GLU A 1 113 ? 9.185 21.776 -12.991 1.00 77.44 113 GLU A CA 1
ATOM 904 C C . GLU A 1 113 ? 8.446 22.716 -12.029 1.00 77.44 113 GLU A C 1
ATOM 906 O O . GLU A 1 113 ? 7.227 22.889 -12.101 1.00 77.44 113 GLU A O 1
ATOM 911 N N . GLN A 1 114 ? 9.184 23.310 -11.088 1.00 57.12 114 GLN A N 1
ATOM 912 C CA . GLN A 1 114 ? 8.647 24.348 -10.217 1.00 57.12 114 GLN A CA 1
ATOM 913 C C . GLN A 1 114 ? 8.487 25.614 -11.058 1.00 57.12 114 GLN A C 1
ATOM 915 O O . GLN A 1 114 ? 9.474 26.283 -11.355 1.00 57.12 114 GLN A O 1
ATOM 920 N N . SER A 1 115 ? 7.261 25.959 -11.454 1.00 52.38 115 SER A N 1
ATOM 921 C CA . SER A 1 115 ? 7.008 27.291 -12.001 1.00 52.38 115 SER A CA 1
ATOM 922 C C . SER A 1 115 ? 7.254 28.313 -10.890 1.00 52.38 115 SER A C 1
ATOM 924 O O . SER A 1 115 ? 6.497 28.345 -9.917 1.00 52.38 115 SER A O 1
ATOM 926 N N . SER A 1 116 ? 8.315 29.112 -11.011 1.00 46.09 116 SER A N 1
ATOM 927 C CA . SER A 1 116 ? 8.571 30.260 -10.142 1.00 46.09 116 SER A CA 1
ATOM 928 C C . SER A 1 116 ? 7.372 31.204 -10.201 1.00 46.09 116 SER A C 1
ATOM 930 O O . SER A 1 116 ? 7.021 31.720 -11.260 1.00 46.09 116 SER A O 1
ATOM 932 N N . SER A 1 117 ? 6.708 31.371 -9.067 1.00 46.78 117 SER A N 1
ATOM 933 C CA . SER A 1 117 ? 5.537 32.218 -8.907 1.00 46.78 117 SER A CA 1
ATOM 934 C C . SER A 1 117 ? 5.945 33.686 -8.814 1.00 46.78 117 SER A C 1
ATOM 936 O O . SER A 1 117 ? 6.333 34.118 -7.733 1.00 46.78 117 SER A O 1
ATOM 938 N N . ASP A 1 118 ? 5.799 34.435 -9.906 1.00 45.00 118 ASP A N 1
ATOM 939 C CA . ASP A 1 118 ? 5.606 35.894 -9.843 1.00 45.00 118 ASP A CA 1
ATOM 940 C C . ASP A 1 118 ? 4.344 36.394 -10.567 1.00 45.00 118 ASP A C 1
ATOM 942 O O . ASP A 1 118 ? 4.031 37.574 -10.485 1.00 45.00 118 ASP A O 1
ATOM 946 N N . ASP A 1 119 ? 3.513 35.510 -11.133 1.00 39.31 119 ASP A N 1
ATOM 947 C CA . ASP A 1 119 ? 2.197 35.898 -11.654 1.00 39.31 119 ASP A CA 1
ATOM 948 C C . ASP A 1 119 ? 1.073 35.212 -10.867 1.00 39.31 119 ASP A C 1
ATOM 950 O O . ASP A 1 119 ? 0.796 34.016 -10.997 1.00 39.31 119 ASP A O 1
ATOM 954 N N . LYS A 1 120 ? 0.431 35.991 -9.990 1.00 42.56 120 LYS A N 1
ATOM 955 C CA . LYS A 1 120 ? -0.801 35.607 -9.292 1.00 42.56 120 LYS A CA 1
ATOM 956 C C . LYS A 1 120 ? -2.009 35.678 -10.233 1.00 42.56 120 LYS A C 1
ATOM 958 O O . LYS A 1 120 ? -2.110 36.576 -11.057 1.00 42.56 120 LYS A O 1
ATOM 963 N N . ALA A 1 121 ? -2.984 34.821 -9.918 1.00 36.91 121 ALA A N 1
ATOM 964 C CA . ALA A 1 121 ? -4.387 34.824 -10.346 1.00 36.91 121 ALA A CA 1
ATOM 965 C C . ALA A 1 121 ? -4.744 34.001 -11.599 1.00 36.91 121 ALA A C 1
ATOM 967 O O . ALA A 1 121 ? -5.202 34.519 -12.607 1.00 36.91 121 ALA A O 1
ATOM 968 N N . SER A 1 122 ? -4.719 32.675 -11.460 1.00 34.16 122 SER A N 1
ATOM 969 C CA . SER A 1 122 ? -5.956 31.906 -11.649 1.00 34.16 122 SER A CA 1
ATOM 970 C C . SER A 1 122 ? -5.894 30.622 -10.824 1.00 34.16 122 SER A C 1
ATOM 972 O O . SER A 1 122 ? -4.894 29.909 -10.789 1.00 34.16 122 SER A O 1
ATOM 974 N N . SER A 1 123 ? -6.955 30.397 -10.065 1.00 45.25 123 SER A N 1
ATOM 975 C CA . SER A 1 123 ? -7.204 29.203 -9.277 1.00 45.25 123 SER A CA 1
ATOM 976 C C . SER A 1 123 ? -7.459 28.014 -10.201 1.00 45.25 123 SER A C 1
ATOM 978 O O . SER A 1 123 ? -8.565 27.869 -10.714 1.00 45.25 123 SER A O 1
ATOM 980 N N . VAL A 1 124 ? -6.458 27.156 -10.376 1.00 36.47 124 VAL A N 1
ATOM 981 C CA . VAL A 1 124 ? -6.660 25.750 -10.734 1.00 36.47 124 VAL A CA 1
ATOM 982 C C . VAL A 1 124 ? -5.662 24.964 -9.897 1.00 36.47 124 VAL A C 1
A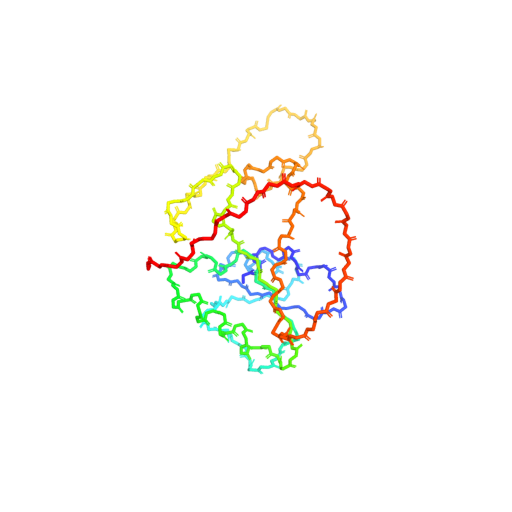TOM 984 O O . VAL A 1 124 ? -4.452 25.175 -10.004 1.00 36.47 124 VAL A O 1
ATOM 987 N N . GLU A 1 125 ? -6.175 24.130 -8.993 1.00 44.88 125 GLU A N 1
ATOM 988 C CA . GLU A 1 125 ? -5.372 23.169 -8.245 1.00 44.88 125 GLU A CA 1
ATOM 989 C C . GLU A 1 125 ? -4.592 22.321 -9.256 1.00 44.88 125 GLU A C 1
ATOM 991 O O . GLU A 1 125 ? -5.166 21.523 -9.987 1.00 44.88 125 GLU A O 1
ATOM 996 N N . ARG A 1 126 ? -3.278 22.548 -9.365 1.00 38.44 126 ARG A N 1
ATOM 997 C CA . ARG A 1 126 ? -2.418 21.720 -10.210 1.00 38.44 126 ARG A CA 1
ATOM 998 C C . ARG A 1 126 ? -2.252 20.366 -9.540 1.00 38.44 126 ARG A C 1
ATOM 1000 O O . ARG A 1 126 ? -1.526 20.236 -8.553 1.00 38.44 126 ARG A O 1
ATOM 1007 N N . ASP A 1 127 ? -2.917 19.379 -10.119 1.00 35.59 127 ASP A N 1
ATOM 1008 C CA . ASP A 1 127 ? -2.773 17.961 -9.842 1.00 35.59 127 ASP A CA 1
ATOM 1009 C C . ASP A 1 127 ? -1.302 17.530 -9.766 1.00 35.59 127 ASP A C 1
ATOM 1011 O O . ASP A 1 127 ? -0.565 17.497 -10.755 1.00 35.59 127 ASP A O 1
ATOM 1015 N N . LEU A 1 128 ? -0.877 17.104 -8.576 1.00 40.31 128 LEU A N 1
ATOM 1016 C CA . LEU A 1 128 ? 0.431 16.490 -8.316 1.00 40.31 128 LEU A CA 1
ATOM 1017 C C . LEU A 1 128 ? 0.510 15.030 -8.809 1.00 40.31 128 LEU A C 1
ATOM 1019 O O . LEU A 1 128 ? 1.178 14.191 -8.203 1.00 40.31 128 LEU A O 1
ATOM 1023 N N . ASN A 1 129 ? -0.139 14.736 -9.939 1.00 38.28 129 ASN A N 1
ATOM 1024 C CA . ASN A 1 129 ? -0.165 13.418 -10.573 1.00 38.28 129 ASN A CA 1
ATOM 1025 C C . ASN A 1 129 ? 0.206 13.481 -12.066 1.00 38.28 129 ASN A C 1
ATOM 1027 O O . ASN A 1 129 ? -0.118 12.545 -12.789 1.00 38.28 129 ASN A O 1
ATOM 1031 N N . SER A 1 130 ? 0.840 14.557 -12.554 1.00 34.72 130 SER A N 1
ATOM 1032 C CA . SER A 1 130 ? 1.108 14.740 -13.990 1.00 34.72 130 SER A CA 1
ATOM 1033 C C . SER A 1 130 ? 2.169 13.764 -14.535 1.00 34.72 130 SER A C 1
ATOM 1035 O O . SER A 1 130 ? 3.337 14.084 -14.744 1.00 34.72 130 SER A O 1
ATOM 1037 N N . THR A 1 131 ? 1.751 12.525 -14.767 1.00 37.84 131 THR A N 1
ATOM 1038 C CA . THR A 1 131 ? 1.940 11.874 -16.060 1.00 37.84 131 THR A CA 1
ATOM 1039 C C . THR A 1 131 ? 0.879 12.460 -16.976 1.00 37.84 131 THR A C 1
ATOM 1041 O O . THR A 1 131 ? -0.300 12.318 -16.675 1.00 37.84 131 THR A O 1
ATOM 1044 N N . THR A 1 132 ? 1.296 13.150 -18.036 1.00 41.56 132 THR A N 1
ATOM 1045 C CA . THR A 1 132 ? 0.427 13.755 -19.056 1.00 41.56 132 THR A CA 1
ATOM 1046 C C . THR A 1 132 ? -0.705 12.802 -19.444 1.00 41.56 132 THR A C 1
ATOM 1048 O O . THR A 1 132 ? -0.490 11.841 -20.184 1.00 41.56 132 THR A O 1
ATOM 1051 N N . THR A 1 133 ? -1.881 13.056 -18.891 1.00 38.38 133 THR A N 1
ATOM 1052 C CA . THR A 1 133 ? -3.148 12.442 -19.265 1.00 38.38 133 THR A CA 1
ATOM 1053 C C . THR A 1 133 ? -4.055 13.646 -19.439 1.00 38.38 133 THR A C 1
ATOM 1055 O O . THR A 1 133 ? -4.290 14.381 -18.483 1.00 38.38 133 THR A O 1
ATOM 1058 N N . ASP A 1 134 ? -4.372 13.960 -20.695 1.00 35.25 134 ASP A N 1
ATOM 1059 C CA . ASP A 1 134 ? -5.331 15.012 -21.018 1.00 35.25 134 ASP A CA 1
ATOM 1060 C C . ASP A 1 134 ? -6.692 14.630 -20.411 1.00 35.25 134 ASP A C 1
ATOM 1062 O O . ASP A 1 134 ? -6.982 13.445 -20.238 1.00 35.25 134 ASP A O 1
ATOM 1066 N N . ASP A 1 135 ? -7.539 15.620 -20.121 1.00 42.94 135 ASP A N 1
ATOM 1067 C CA . ASP A 1 135 ? -8.864 15.474 -19.484 1.00 42.94 135 ASP A CA 1
ATOM 1068 C C . ASP A 1 135 ? -9.835 14.486 -20.188 1.00 42.94 135 ASP A C 1
ATOM 1070 O O . ASP A 1 135 ? -10.904 14.173 -19.661 1.00 42.94 135 ASP A O 1
ATOM 1074 N N . ASP A 1 136 ? -9.459 13.946 -21.353 1.00 41.78 136 ASP A N 1
ATOM 1075 C CA . ASP A 1 136 ? -10.164 12.889 -22.094 1.00 41.78 136 ASP A CA 1
ATOM 1076 C C . ASP A 1 136 ? -9.886 11.459 -21.567 1.00 41.78 136 ASP A C 1
ATOM 1078 O O . ASP A 1 136 ? -10.533 10.497 -21.995 1.00 41.78 136 ASP A O 1
ATOM 1082 N N . ASP A 1 137 ? -8.970 11.290 -20.605 1.00 42.41 137 ASP A N 1
ATOM 1083 C CA . ASP A 1 137 ? -8.693 10.024 -19.900 1.00 42.41 137 ASP A CA 1
ATOM 1084 C C . ASP A 1 137 ? -9.718 9.714 -18.789 1.00 42.41 137 ASP A C 1
ATOM 1086 O O . ASP A 1 137 ? -9.419 9.041 -17.795 1.00 42.41 137 ASP A O 1
ATOM 1090 N N . LEU A 1 138 ? -10.974 10.145 -18.969 1.00 39.78 138 LEU A N 1
ATOM 1091 C CA . LEU A 1 138 ? -12.123 9.688 -18.185 1.00 39.78 138 LEU A CA 1
ATOM 1092 C C . LEU A 1 138 ? -12.362 8.182 -18.409 1.00 39.78 138 LEU A C 1
ATOM 1094 O O . LEU A 1 138 ? -13.228 7.746 -19.164 1.00 39.78 138 LEU A O 1
ATOM 1098 N N . LEU A 1 139 ? -11.544 7.395 -17.711 1.00 43.44 139 LEU A N 1
ATOM 1099 C CA . LEU A 1 139 ? -11.752 6.057 -17.172 1.00 43.44 139 LEU A CA 1
ATOM 1100 C C . LEU A 1 139 ? -12.696 5.169 -17.991 1.00 43.44 139 LEU A C 1
ATOM 1102 O O . LEU A 1 139 ? -13.770 4.780 -17.531 1.00 43.44 139 LEU A O 1
ATOM 1106 N N . HIS A 1 140 ? -12.225 4.701 -19.147 1.00 39.09 140 HIS A N 1
ATOM 1107 C CA . HIS A 1 140 ? -12.633 3.374 -19.602 1.00 39.09 140 HIS A CA 1
ATOM 1108 C C . HIS A 1 140 ? -11.926 2.337 -18.720 1.00 39.09 140 HIS A C 1
ATOM 1110 O O . HIS A 1 140 ? -10.870 1.801 -19.052 1.00 39.09 140 HIS A O 1
ATOM 1116 N N . TYR A 1 141 ? -12.483 2.098 -17.531 1.00 40.66 141 TYR A N 1
ATOM 1117 C CA . TYR A 1 141 ? -12.072 0.981 -16.692 1.00 40.66 141 TYR A CA 1
ATOM 1118 C C . TYR A 1 141 ? -12.427 -0.310 -17.436 1.00 40.66 141 TYR A C 1
ATOM 1120 O O . TYR A 1 141 ? -13.587 -0.723 -17.473 1.00 40.66 141 TYR A O 1
ATOM 1128 N N . HIS A 1 142 ? -11.436 -0.939 -18.064 1.00 45.94 142 HIS A N 1
ATOM 1129 C CA . HIS A 1 142 ? -11.591 -2.276 -18.621 1.00 45.94 142 HIS A CA 1
ATOM 1130 C C . HIS A 1 142 ? -11.684 -3.275 -17.460 1.00 45.94 142 HIS A C 1
ATOM 1132 O O . HIS A 1 142 ? -10.688 -3.817 -16.982 1.00 45.94 142 HIS A O 1
ATOM 1138 N N . ALA A 1 143 ? -12.906 -3.482 -16.964 1.00 39.31 143 ALA A N 1
ATOM 1139 C CA . ALA A 1 143 ? -13.212 -4.514 -15.986 1.00 39.31 143 ALA A CA 1
ATOM 1140 C C . ALA A 1 143 ? -13.103 -5.889 -16.656 1.00 39.31 143 ALA A C 1
ATOM 1142 O O . ALA A 1 143 ? -14.053 -6.370 -17.276 1.00 39.31 143 ALA A O 1
ATOM 1143 N N . HIS A 1 144 ? -11.955 -6.545 -16.524 1.00 41.81 144 HIS A N 1
ATOM 1144 C CA . HIS A 1 144 ? -11.844 -7.961 -16.855 1.00 41.81 144 HIS A CA 1
ATOM 1145 C C . HIS A 1 144 ? -12.460 -8.773 -15.714 1.00 41.81 144 HIS A C 1
ATOM 1147 O O . HIS A 1 144 ? -11.826 -9.031 -14.694 1.00 41.81 144 HIS A O 1
ATOM 1153 N N . THR A 1 145 ? -13.732 -9.135 -15.871 1.00 39.66 145 THR A N 1
ATOM 1154 C CA . THR A 1 145 ? -14.413 -10.067 -14.969 1.00 39.66 145 THR A CA 1
ATOM 1155 C C . THR A 1 145 ? -14.226 -11.476 -15.518 1.00 39.66 145 THR A C 1
ATOM 1157 O O . THR A 1 145 ? -14.875 -11.872 -16.479 1.00 39.66 145 THR A O 1
ATOM 1160 N N . HIS A 1 146 ? -13.296 -12.237 -14.943 1.00 33.59 146 HIS A N 1
ATOM 1161 C CA . HIS A 1 146 ? -13.261 -13.679 -15.164 1.00 33.59 146 HIS A CA 1
ATOM 1162 C C . HIS A 1 146 ? -14.208 -14.317 -14.148 1.00 33.59 146 HIS A C 1
ATOM 1164 O O . HIS A 1 146 ? -13.899 -14.397 -12.961 1.00 33.59 146 HIS A O 1
ATOM 1170 N N . THR A 1 147 ? -15.398 -14.704 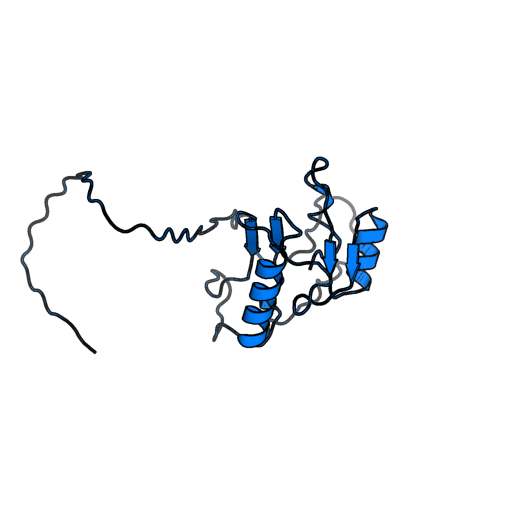-14.599 1.00 37.94 147 THR A N 1
ATOM 1171 C CA . THR A 1 147 ? -16.284 -15.588 -13.841 1.00 37.94 147 THR A CA 1
ATOM 1172 C C . THR A 1 147 ? -16.068 -17.001 -14.358 1.00 37.94 147 THR A C 1
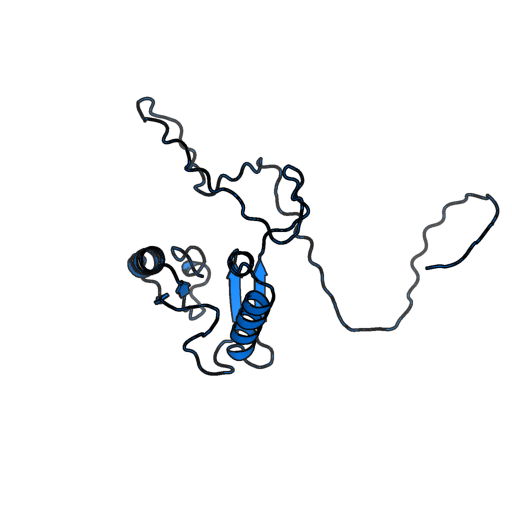ATOM 1174 O O . THR A 1 147 ? -16.392 -17.274 -15.513 1.00 37.94 147 THR A O 1
ATOM 1177 N N . ASP A 1 148 ? -15.537 -17.897 -13.528 1.00 35.91 148 ASP A N 1
ATOM 1178 C CA . ASP A 1 148 ? -15.529 -19.328 -13.834 1.00 35.91 148 ASP A CA 1
ATOM 1179 C C . ASP A 1 148 ? -16.971 -19.840 -13.773 1.00 35.91 148 ASP A C 1
ATOM 1181 O O . ASP A 1 148 ? -17.497 -20.179 -12.713 1.00 35.91 148 ASP A O 1
ATOM 1185 N N . SER A 1 149 ? -17.665 -19.806 -14.907 1.00 31.64 149 SER A N 1
ATOM 1186 C CA . SER A 1 149 ? -18.978 -20.421 -15.087 1.00 31.64 149 SER A CA 1
ATOM 1187 C C . SER A 1 149 ? -19.179 -20.734 -16.566 1.00 31.64 149 SER A C 1
ATOM 1189 O O . SER A 1 149 ? -19.629 -19.901 -17.352 1.00 31.64 149 SER A O 1
ATOM 1191 N N . ASP A 1 150 ? -18.808 -21.955 -16.936 1.00 33.78 150 ASP A N 1
ATOM 1192 C CA . ASP A 1 150 ? -19.179 -22.580 -18.198 1.00 33.78 150 ASP A CA 1
ATOM 1193 C C . ASP A 1 150 ? -20.698 -22.841 -18.265 1.00 33.78 150 ASP A C 1
ATOM 1195 O O . ASP A 1 150 ? -21.345 -23.131 -17.258 1.00 33.78 150 ASP A O 1
ATOM 1199 N N . SER A 1 151 ? -21.222 -22.844 -19.496 1.00 32.12 151 SER A N 1
ATOM 1200 C CA . SER A 1 151 ? -22.560 -23.286 -19.943 1.00 32.12 151 SER A CA 1
ATOM 1201 C C . SER A 1 151 ? -23.772 -22.356 -19.712 1.00 32.12 151 SER A C 1
ATOM 1203 O O . SER A 1 151 ? -24.388 -22.318 -18.656 1.00 32.12 151 SER A O 1
ATOM 1205 N N . HIS A 1 152 ? -24.200 -21.661 -20.774 1.00 29.92 152 HIS A N 1
ATOM 1206 C CA . HIS A 1 152 ? -25.463 -21.938 -21.484 1.00 29.92 152 HIS A CA 1
ATOM 1207 C C . HIS A 1 152 ? -25.706 -20.914 -22.608 1.00 29.92 152 HIS A C 1
ATOM 1209 O O . HIS A 1 152 ? -25.676 -19.702 -22.417 1.00 29.92 152 HIS A O 1
ATOM 1215 N N . GLN A 1 153 ? -25.976 -21.432 -23.808 1.00 34.03 153 GLN A N 1
ATOM 1216 C CA . GLN A 1 153 ? -26.433 -20.676 -24.973 1.00 34.03 153 GLN A CA 1
ATOM 1217 C C . GLN A 1 153 ? -27.702 -19.868 -24.666 1.00 34.03 153 GLN A C 1
ATOM 1219 O O . GLN A 1 153 ? -28.699 -20.431 -24.218 1.00 34.03 153 GLN A O 1
ATOM 1224 N N . SER A 1 154 ? -27.731 -18.598 -25.072 1.00 29.09 154 SER A N 1
ATOM 1225 C CA . SER A 1 154 ? -28.982 -17.937 -25.441 1.00 29.09 154 SER A CA 1
ATOM 1226 C C . SER A 1 154 ? -28.763 -16.938 -26.571 1.00 29.09 154 SER A C 1
ATOM 1228 O O . SER A 1 154 ? -27.804 -16.172 -26.607 1.00 29.09 154 SER A O 1
ATOM 1230 N N . ARG A 1 155 ? -29.665 -17.038 -27.542 1.00 33.00 155 ARG A N 1
ATOM 1231 C CA . ARG A 1 155 ? -29.679 -16.381 -28.842 1.00 33.00 155 ARG A CA 1
ATOM 1232 C C . ARG A 1 155 ? -30.253 -14.976 -28.695 1.00 33.00 155 ARG A C 1
ATOM 1234 O O . ARG A 1 155 ? -31.373 -14.842 -28.219 1.00 33.00 155 ARG A O 1
ATOM 1241 N N . TYR A 1 156 ? -29.583 -13.974 -29.255 1.00 29.81 156 TYR A N 1
ATOM 1242 C CA . TYR A 1 156 ? -30.259 -12.774 -29.748 1.00 29.81 156 TYR A CA 1
ATOM 1243 C C . TYR A 1 156 ? -29.791 -12.475 -31.169 1.00 29.81 156 TYR A C 1
ATOM 1245 O O . TYR A 1 156 ? -28.606 -12.305 -31.446 1.00 29.81 156 TYR A O 1
ATOM 1253 N N . GLY A 1 157 ? -30.752 -12.520 -32.090 1.00 28.25 157 GLY A N 1
ATOM 1254 C CA . GLY A 1 157 ? -30.531 -12.346 -33.512 1.00 28.25 157 GLY A CA 1
ATOM 1255 C C . GLY A 1 157 ? -30.359 -10.882 -33.897 1.00 28.25 157 GLY A C 1
ATOM 1256 O O . GLY A 1 157 ? -31.059 -10.005 -33.402 1.00 28.25 157 GLY A O 1
ATOM 1257 N N . SER A 1 158 ? -29.497 -10.645 -34.879 1.00 32.06 158 SER A N 1
ATOM 1258 C CA . SER A 1 158 ? -29.604 -9.483 -35.751 1.00 32.06 158 SER A CA 1
ATOM 1259 C C . SER A 1 158 ? -29.341 -9.924 -37.187 1.00 32.06 158 SER A C 1
ATOM 1261 O O . SER A 1 158 ? -28.295 -10.477 -37.523 1.00 32.06 158 SER A O 1
ATOM 1263 N N . ARG A 1 159 ? -30.364 -9.741 -38.024 1.00 30.44 159 ARG A 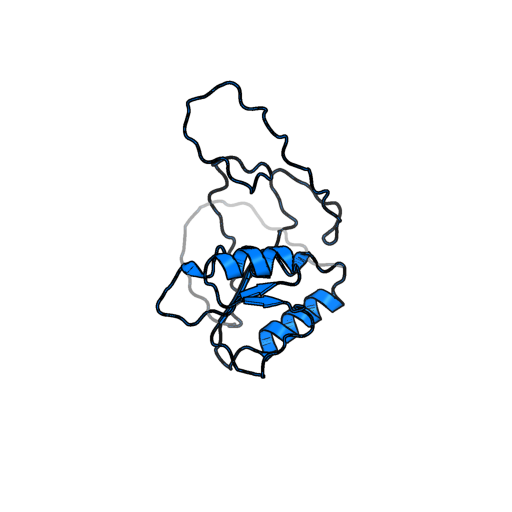N 1
ATOM 1264 C CA . ARG A 1 159 ? -30.346 -9.975 -39.468 1.00 30.44 159 ARG A CA 1
ATOM 1265 C C . ARG A 1 159 ? -29.356 -9.017 -40.128 1.00 30.44 159 ARG A C 1
ATOM 1267 O O . ARG A 1 159 ? -29.608 -7.817 -40.112 1.00 30.44 159 ARG A O 1
ATOM 1274 N N . ARG A 1 160 ? -28.362 -9.528 -40.861 1.00 33.84 160 ARG A N 1
ATOM 1275 C CA . ARG A 1 160 ? -27.840 -8.844 -42.058 1.00 33.84 160 ARG A CA 1
ATOM 1276 C C . ARG A 1 160 ? -27.524 -9.838 -43.173 1.00 33.84 160 ARG A C 1
ATOM 1278 O O . ARG A 1 160 ? -26.761 -10.782 -43.009 1.00 33.84 160 ARG A O 1
ATOM 1285 N N . ASN A 1 161 ? -28.176 -9.592 -44.307 1.00 30.52 161 ASN A N 1
ATOM 1286 C CA . ASN A 1 161 ? -27.959 -10.230 -45.598 1.00 30.52 161 ASN A CA 1
ATOM 1287 C C . ASN A 1 161 ? -26.544 -9.927 -46.107 1.00 30.52 161 ASN A C 1
ATOM 1289 O O . ASN A 1 161 ? -26.145 -8.767 -46.155 1.00 30.52 161 ASN A O 1
ATOM 1293 N N . GLY A 1 162 ? -25.831 -10.955 -46.563 1.00 31.03 162 GLY A N 1
ATOM 1294 C CA . GLY A 1 162 ? -24.534 -10.806 -47.220 1.00 31.03 162 GLY A CA 1
ATOM 1295 C C . GLY A 1 162 ? -23.983 -12.152 -47.673 1.00 31.03 162 GLY A C 1
ATOM 1296 O O . GLY A 1 162 ? -23.160 -12.758 -46.998 1.00 31.03 162 GLY A O 1
ATOM 1297 N N . ARG A 1 163 ? -24.460 -12.653 -48.817 1.00 32.34 163 ARG A N 1
ATOM 1298 C CA . ARG A 1 163 ? -23.888 -13.831 -49.485 1.00 32.34 163 ARG A CA 1
ATOM 1299 C C . ARG A 1 163 ? -22.461 -13.522 -49.953 1.00 32.34 163 ARG A C 1
ATOM 1301 O O . ARG A 1 163 ? -22.297 -12.742 -50.886 1.00 32.34 163 ARG A O 1
ATOM 1308 N N . ARG A 1 164 ? -21.458 -14.239 -49.438 1.00 33.84 164 ARG A N 1
ATOM 1309 C CA . ARG A 1 164 ? -20.321 -14.724 -50.244 1.00 33.84 164 ARG A CA 1
ATOM 1310 C C . ARG A 1 164 ? -19.650 -15.931 -49.579 1.00 33.84 164 ARG A C 1
ATOM 1312 O O . ARG A 1 164 ? -19.641 -16.073 -48.366 1.00 33.84 164 ARG A O 1
ATOM 1319 N N . ARG A 1 165 ? -19.231 -16.857 -50.440 1.00 32.56 165 ARG A N 1
ATOM 1320 C CA . ARG A 1 165 ? -18.955 -18.278 -50.194 1.00 32.56 165 ARG A CA 1
ATOM 1321 C C . ARG A 1 165 ? -17.704 -18.550 -49.345 1.00 32.56 165 ARG A C 1
ATOM 1323 O O . ARG A 1 165 ? -16.699 -17.867 -49.473 1.00 32.56 165 ARG A O 1
ATOM 1330 N N . MET A 1 166 ? -17.818 -19.646 -48.591 1.00 28.52 166 MET A N 1
ATOM 1331 C CA . MET A 1 166 ? -16.806 -20.473 -47.921 1.00 28.52 166 MET A CA 1
ATOM 1332 C C . MET A 1 166 ? -15.389 -20.475 -48.521 1.00 28.52 166 MET A C 1
ATOM 1334 O O . MET A 1 166 ? -15.230 -20.704 -49.721 1.00 28.52 166 MET A O 1
ATOM 1338 N N . ARG A 1 167 ? -14.386 -20.470 -47.630 1.00 31.66 167 ARG A N 1
ATOM 1339 C CA . ARG A 1 167 ? -13.384 -21.551 -47.499 1.00 31.66 167 ARG A CA 1
ATOM 1340 C C . ARG A 1 167 ? -12.689 -21.482 -46.129 1.00 31.66 167 ARG A C 1
ATOM 1342 O O . ARG A 1 167 ? -12.079 -20.477 -45.794 1.00 31.66 167 ARG A O 1
ATOM 1349 N N . CYS A 1 168 ? -12.800 -22.567 -45.365 1.00 26.89 168 CYS A N 1
ATOM 1350 C CA . CYS A 1 168 ? -12.078 -22.837 -44.119 1.00 26.89 168 CYS A CA 1
ATOM 1351 C C . CYS A 1 168 ? -10.668 -23.386 -44.403 1.00 26.89 168 CYS A C 1
ATOM 1353 O O . CYS A 1 168 ? -10.537 -24.208 -45.310 1.00 26.89 168 CYS A O 1
ATOM 1355 N N . ARG A 1 169 ? -9.679 -23.017 -43.575 1.00 34.81 169 ARG A N 1
ATOM 1356 C CA . ARG A 1 169 ? -8.491 -23.801 -43.139 1.00 34.81 169 ARG A CA 1
ATOM 1357 C C . ARG A 1 169 ? -8.059 -23.192 -41.786 1.00 34.81 169 ARG A C 1
ATOM 1359 O O . ARG A 1 169 ? -7.887 -21.983 -41.744 1.00 34.81 169 ARG A O 1
ATOM 1366 N N . ALA A 1 170 ? -8.257 -23.837 -40.633 1.00 29.84 170 ALA A N 1
ATOM 1367 C CA . ALA A 1 170 ? -7.477 -24.924 -40.010 1.00 29.84 170 ALA A CA 1
ATOM 1368 C C . ALA A 1 170 ? -6.031 -24.518 -39.615 1.00 29.84 170 ALA A C 1
ATOM 1370 O O . ALA A 1 170 ? -5.229 -24.303 -40.518 1.00 29.84 170 ALA A O 1
ATOM 1371 N N . ILE A 1 171 ? -5.792 -24.350 -38.293 1.00 29.78 171 ILE A N 1
ATOM 1372 C CA . ILE A 1 171 ? -4.804 -25.021 -37.386 1.00 29.78 171 ILE A CA 1
ATOM 1373 C C . ILE A 1 171 ? -3.507 -25.507 -38.085 1.00 29.78 171 ILE A C 1
ATOM 1375 O O . ILE A 1 171 ? -3.634 -26.179 -39.103 1.00 29.78 171 ILE A O 1
ATOM 1379 N N . ASP A 1 172 ? -2.241 -25.325 -37.682 1.00 33.28 172 ASP A N 1
ATOM 1380 C CA . ASP A 1 172 ? -1.442 -24.941 -36.481 1.00 33.28 172 ASP A CA 1
ATOM 1381 C C . ASP A 1 172 ? -0.003 -24.597 -37.008 1.00 33.28 172 ASP A C 1
ATOM 1383 O O . ASP A 1 172 ? 0.132 -24.552 -38.243 1.00 33.28 172 ASP A O 1
ATOM 1387 N N . PRO A 1 173 ? 1.098 -24.439 -36.223 1.00 46.97 173 PRO A N 1
ATOM 1388 C CA . PRO A 1 173 ? 1.318 -24.633 -34.774 1.00 46.97 173 PRO A CA 1
ATOM 1389 C C . PRO A 1 173 ? 1.839 -23.416 -33.990 1.00 46.97 173 PRO A C 1
ATOM 1391 O O . PRO A 1 173 ? 2.260 -22.414 -34.613 1.00 46.97 173 PRO A O 1
#